Protein AF-A0A967TKY0-F1 (afdb_monomer_lite)

Structure (mmCIF,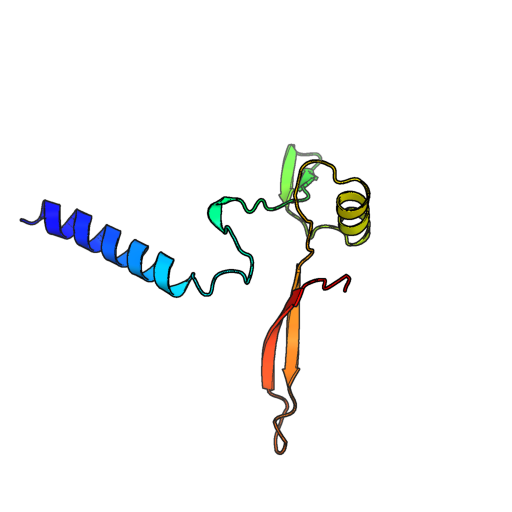 N/CA/C/O backbone):
data_AF-A0A967TKY0-F1
#
_entry.id   AF-A0A967TKY0-F1
#
loop_
_atom_site.group_PDB
_atom_site.id
_atom_site.type_symbol
_atom_site.label_atom_id
_atom_site.label_alt_id
_atom_site.label_comp_id
_atom_site.label_asym_id
_atom_site.label_entity_id
_atom_site.label_seq_id
_atom_site.pdbx_PDB_ins_code
_atom_site.Cartn_x
_atom_site.Cartn_y
_atom_site.Cartn_z
_atom_site.occupancy
_atom_site.B_iso_or_equiv
_atom_site.auth_seq_id
_atom_site.auth_comp_id
_atom_site.auth_asym_id
_atom_site.auth_atom_id
_atom_site.pdbx_PDB_model_num
ATOM 1 N N . LEU A 1 1 ? -23.925 -9.066 -35.452 1.00 55.72 1 LEU A N 1
ATOM 2 C CA . LEU A 1 1 ? -22.458 -9.279 -35.516 1.00 55.72 1 LEU A CA 1
ATOM 3 C C . LEU A 1 1 ? -21.670 -8.078 -34.988 1.00 55.72 1 LEU A C 1
ATOM 5 O O . LEU A 1 1 ? -20.872 -8.265 -34.083 1.00 55.72 1 LEU A O 1
ATOM 9 N N . THR A 1 2 ? -21.951 -6.852 -35.435 1.00 62.03 2 THR A N 1
ATOM 10 C CA . THR A 1 2 ? -21.250 -5.621 -35.002 1.00 62.03 2 THR A CA 1
ATOM 11 C C . THR A 1 2 ? -21.340 -5.332 -33.494 1.00 62.03 2 THR A C 1
ATOM 13 O O . THR A 1 2 ? -20.351 -4.940 -32.889 1.00 62.03 2 THR A O 1
ATOM 16 N N . LEU A 1 3 ? -22.489 -5.607 -32.860 1.00 59.66 3 LEU A N 1
ATOM 17 C CA . LEU A 1 3 ? -22.672 -5.479 -31.403 1.00 59.66 3 LEU A CA 1
ATOM 18 C C . LEU A 1 3 ? -21.783 -6.441 -30.599 1.00 59.66 3 LEU A C 1
ATOM 20 O O . LEU A 1 3 ? -21.1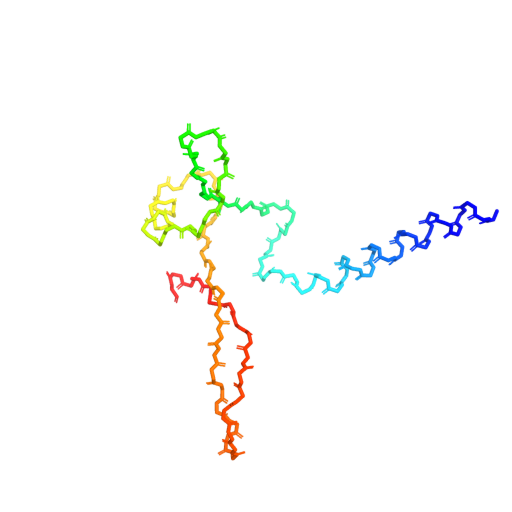34 -6.026 -29.645 1.00 59.66 3 LEU A O 1
ATOM 24 N N . GLY A 1 4 ? -21.705 -7.710 -31.011 1.00 60.53 4 GLY A N 1
ATOM 25 C CA . GLY A 1 4 ? -20.847 -8.705 -30.359 1.00 60.53 4 GLY A CA 1
ATOM 26 C C . GLY A 1 4 ? -19.359 -8.386 -30.513 1.00 60.53 4 GLY A C 1
ATOM 27 O O . GLY A 1 4 ? -18.593 -8.614 -29.585 1.00 60.53 4 GLY A O 1
ATOM 28 N N . LEU A 1 5 ? -18.965 -7.787 -31.644 1.00 68.06 5 LEU A N 1
ATOM 29 C CA . LEU A 1 5 ? -17.599 -7.313 -31.866 1.00 68.06 5 LEU A CA 1
ATOM 30 C C . LEU A 1 5 ? -17.266 -6.085 -31.004 1.00 68.06 5 LEU A C 1
ATOM 32 O O . LEU A 1 5 ? -16.172 -6.005 -30.459 1.00 68.06 5 LEU A O 1
ATOM 36 N N . GLY A 1 6 ? -18.209 -5.151 -30.843 1.00 66.94 6 GLY A N 1
ATOM 37 C CA . GLY A 1 6 ? -18.034 -3.975 -29.984 1.00 66.94 6 GLY A CA 1
ATOM 38 C C . GLY A 1 6 ? -17.898 -4.339 -28.503 1.00 66.94 6 GLY A C 1
ATOM 39 O O . GLY A 1 6 ? -17.007 -3.841 -27.814 1.00 66.94 6 GLY A O 1
ATOM 40 N N . ILE A 1 7 ? -18.735 -5.264 -28.029 1.00 72.44 7 ILE A N 1
ATOM 41 C CA . ILE A 1 7 ? -18.686 -5.769 -26.651 1.00 72.44 7 ILE A CA 1
ATOM 42 C C . ILE A 1 7 ? -17.432 -6.633 -26.452 1.00 72.44 7 ILE A C 1
ATOM 44 O O . ILE A 1 7 ? -16.644 -6.371 -25.548 1.00 72.44 7 ILE A O 1
ATOM 48 N N . GLY A 1 8 ? -17.190 -7.603 -27.338 1.00 67.31 8 GLY A N 1
ATOM 49 C CA . GLY A 1 8 ? -16.045 -8.511 -27.254 1.00 67.31 8 GLY A CA 1
ATOM 50 C C . GLY A 1 8 ? -14.694 -7.811 -27.410 1.00 67.31 8 GLY A C 1
ATOM 51 O O . GLY A 1 8 ? -13.755 -8.144 -26.693 1.00 67.31 8 GLY A O 1
ATOM 52 N N . GLY A 1 9 ? -14.594 -6.807 -28.285 1.00 73.12 9 GLY A N 1
ATOM 53 C CA . GLY A 1 9 ? -13.388 -5.997 -28.464 1.00 73.12 9 GLY A CA 1
ATOM 54 C C . GLY A 1 9 ? -13.064 -5.170 -27.223 1.00 73.12 9 GLY A C 1
ATOM 55 O O . GLY A 1 9 ? -11.933 -5.203 -26.743 1.00 73.12 9 GLY A O 1
ATOM 56 N N . THR A 1 10 ? -14.071 -4.520 -26.633 1.00 68.38 10 THR A N 1
ATOM 57 C CA . THR A 1 10 ? -13.901 -3.772 -25.378 1.00 68.38 10 THR A CA 1
ATOM 58 C C . THR A 1 10 ? -13.498 -4.711 -24.234 1.00 68.38 10 THR A C 1
ATOM 60 O O . THR A 1 10 ? -12.500 -4.466 -23.558 1.00 68.38 10 THR A O 1
ATOM 63 N N . SER A 1 11 ? -14.188 -5.844 -24.061 1.00 69.94 11 SER A N 1
ATOM 64 C CA . SER A 1 11 ? -13.856 -6.844 -23.035 1.00 69.94 11 SER A CA 1
ATOM 65 C C . SER A 1 11 ? -12.486 -7.497 -23.239 1.00 69.94 11 SER A C 1
ATOM 67 O O . SER A 1 11 ? -11.825 -7.799 -22.253 1.00 69.94 11 SER A O 1
ATOM 69 N N . SER A 1 12 ? -12.025 -7.686 -24.480 1.00 68.38 12 SER A N 1
ATOM 70 C CA . SER A 1 12 ? -10.698 -8.255 -24.771 1.00 68.38 12 SER A CA 1
ATOM 71 C C . SER A 1 12 ? -9.576 -7.284 -24.419 1.00 68.38 12 SER A C 1
ATOM 73 O O . SER A 1 12 ? -8.553 -7.707 -23.889 1.00 68.38 12 SER A O 1
ATOM 75 N N . VAL A 1 13 ? -9.782 -5.982 -24.643 1.00 70.12 13 VAL A N 1
ATOM 76 C CA . VAL A 1 13 ? -8.844 -4.940 -24.202 1.00 70.12 13 VAL A CA 1
ATOM 77 C C . VAL A 1 13 ? -8.770 -4.920 -22.676 1.00 70.12 13 VAL A C 1
ATOM 79 O O . VAL A 1 13 ? -7.679 -5.057 -22.128 1.00 70.12 13 VAL A O 1
ATOM 82 N N . PHE A 1 14 ? -9.905 -4.850 -21.971 1.00 64.12 14 PHE A N 1
ATOM 83 C CA . PHE A 1 14 ? -9.906 -4.892 -20.501 1.00 64.12 14 PHE A CA 1
ATOM 84 C C . PHE A 1 14 ? -9.397 -6.227 -19.939 1.00 64.12 14 PHE A C 1
ATOM 86 O O . PHE A 1 14 ? -8.731 -6.231 -18.909 1.00 64.12 14 PHE A O 1
ATOM 93 N N . GLY A 1 15 ? -9.637 -7.344 -20.626 1.00 62.12 15 GLY A N 1
ATOM 94 C CA . GLY A 1 15 ? -9.095 -8.656 -20.281 1.00 62.12 15 GLY A CA 1
ATOM 95 C C . GLY A 1 15 ? -7.575 -8.710 -20.428 1.00 62.12 15 GLY A C 1
ATOM 96 O O . GLY A 1 15 ? -6.890 -9.151 -19.509 1.00 62.12 15 GLY A O 1
ATOM 97 N N . ALA A 1 16 ? -7.025 -8.192 -21.528 1.00 62.34 16 ALA A N 1
ATOM 98 C CA . ALA A 1 16 ? -5.583 -8.075 -21.721 1.00 62.34 16 ALA A CA 1
ATOM 99 C C . ALA A 1 16 ? -4.952 -7.149 -20.669 1.00 62.34 16 ALA A C 1
ATOM 101 O O . ALA A 1 16 ? -3.971 -7.535 -20.040 1.00 62.34 16 ALA A O 1
ATOM 102 N N . PHE A 1 17 ? -5.557 -5.989 -20.390 1.00 60.88 17 PHE A N 1
ATOM 103 C CA . PHE A 1 17 ? -5.118 -5.100 -19.309 1.00 60.88 17 PHE A CA 1
ATOM 104 C C . PHE A 1 17 ? -5.165 -5.785 -17.943 1.00 60.88 17 PHE A C 1
ATOM 106 O O . PHE A 1 17 ? -4.197 -5.713 -17.199 1.00 60.88 17 PHE A O 1
ATOM 113 N N . HIS A 1 18 ? -6.240 -6.501 -17.623 1.00 59.12 18 HIS A N 1
ATOM 114 C CA . HIS A 1 18 ? -6.358 -7.253 -16.376 1.00 59.12 18 HIS A CA 1
ATOM 115 C C . HIS A 1 18 ? -5.309 -8.374 -16.268 1.00 59.12 18 HIS A C 1
A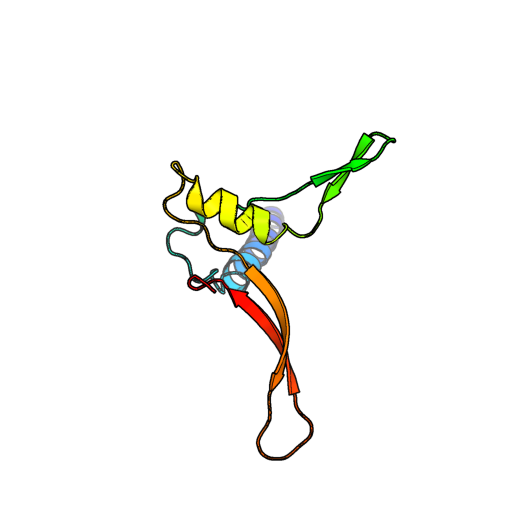TOM 117 O O . HIS A 1 18 ? -4.819 -8.656 -15.179 1.00 59.12 18 HIS A O 1
ATOM 123 N N . THR A 1 19 ? -4.931 -8.997 -17.388 1.00 59.53 19 THR A N 1
ATOM 124 C CA . THR A 1 19 ? -3.942 -10.088 -17.423 1.00 59.53 19 THR A CA 1
ATOM 125 C C . THR A 1 19 ? -2.504 -9.564 -17.344 1.00 59.53 19 THR A C 1
ATOM 127 O O . THR A 1 19 ? -1.685 -10.144 -16.642 1.00 59.53 19 THR A O 1
ATOM 130 N N . VAL A 1 20 ? -2.203 -8.439 -18.000 1.00 58.41 20 VAL A N 1
ATOM 131 C CA . VAL A 1 20 ? -0.872 -7.800 -17.996 1.00 58.41 20 VAL A CA 1
ATOM 132 C C . VAL A 1 20 ? -0.629 -7.010 -16.707 1.00 58.41 20 VAL A C 1
ATOM 134 O O . VAL A 1 20 ? 0.469 -7.041 -16.161 1.00 58.41 20 VAL A O 1
ATOM 137 N N . TYR A 1 21 ? -1.656 -6.353 -16.163 1.00 53.88 21 TYR A N 1
ATOM 138 C CA . TYR A 1 21 ? -1.580 -5.666 -14.868 1.00 53.88 21 TYR A CA 1
ATOM 139 C C . TYR A 1 21 ? -1.619 -6.645 -13.680 1.00 53.88 21 TYR A C 1
ATOM 141 O O . TYR A 1 21 ? -1.343 -6.265 -12.547 1.00 53.88 21 TYR A O 1
ATOM 149 N N . ARG A 1 22 ? -1.878 -7.932 -13.951 1.00 48.09 22 ARG A N 1
ATOM 150 C CA . ARG A 1 22 ? -1.579 -9.065 -13.067 1.00 48.09 22 ARG A CA 1
ATOM 151 C C . ARG A 1 22 ? -0.118 -9.533 -13.166 1.00 48.09 22 ARG A C 1
ATOM 153 O O . ARG A 1 22 ? 0.174 -10.703 -12.927 1.00 48.09 22 ARG A O 1
ATOM 160 N N . ALA A 1 23 ? 0.834 -8.609 -13.291 1.00 47.88 23 ALA A N 1
ATOM 161 C CA . ALA A 1 23 ? 1.954 -8.680 -12.353 1.00 47.88 23 ALA A CA 1
ATOM 162 C C . ALA A 1 23 ? 1.339 -8.486 -10.958 1.00 47.88 23 ALA A C 1
ATOM 164 O O . ALA A 1 23 ? 1.303 -7.375 -10.434 1.00 47.88 23 ALA A O 1
ATOM 165 N N . ALA A 1 24 ? 0.669 -9.538 -10.467 1.00 53.00 24 ALA A N 1
ATOM 166 C CA . ALA A 1 24 ? -0.128 -9.497 -9.264 1.00 53.00 24 ALA A CA 1
ATOM 167 C C . ALA A 1 24 ? 0.792 -8.922 -8.203 1.00 53.00 24 ALA A C 1
ATOM 169 O O . ALA A 1 24 ? 1.914 -9.410 -8.043 1.00 53.00 24 ALA A O 1
ATOM 170 N N . LEU A 1 25 ? 0.343 -7.856 -7.533 1.00 58.12 25 LEU A N 1
ATOM 171 C CA . LEU A 1 25 ? 0.962 -7.483 -6.271 1.00 58.12 25 LEU A CA 1
ATOM 172 C C . LEU A 1 25 ? 1.202 -8.802 -5.521 1.00 58.12 25 LEU A C 1
ATOM 174 O O . LEU A 1 25 ? 0.271 -9.612 -5.520 1.00 58.12 25 LEU A O 1
ATOM 178 N N . PRO A 1 26 ? 2.422 -9.072 -5.028 1.00 68.75 26 PRO A N 1
ATOM 179 C CA . PRO A 1 26 ? 2.848 -10.396 -4.567 1.00 68.75 26 PRO A CA 1
ATOM 180 C C . PRO A 1 26 ? 2.178 -10.765 -3.232 1.00 68.75 26 PRO A C 1
ATOM 182 O O . PRO A 1 26 ? 2.830 -11.046 -2.233 1.00 68.75 26 PRO A O 1
ATOM 185 N N . PHE A 1 27 ? 0.852 -10.713 -3.209 1.00 71.81 27 PHE A N 1
ATOM 186 C CA . PHE A 1 27 ? -0.040 -10.932 -2.096 1.00 71.81 27 PHE A CA 1
ATOM 187 C C . PHE A 1 27 ? -1.106 -11.918 -2.567 1.00 71.81 27 PHE A C 1
ATOM 189 O O . PHE A 1 27 ? -1.722 -11.747 -3.625 1.00 71.81 27 PHE A O 1
ATOM 196 N N . GLU A 1 28 ? -1.303 -12.963 -1.774 1.00 70.44 28 GLU A N 1
ATOM 197 C CA . GLU A 1 28 ? -2.413 -13.892 -1.949 1.00 70.44 28 GLU A CA 1
ATOM 198 C C . GLU A 1 28 ? -3.750 -13.148 -1.760 1.00 70.44 28 GLU A C 1
ATOM 200 O O . GLU A 1 28 ? -3.803 -12.112 -1.094 1.00 70.44 28 GLU A O 1
ATOM 205 N N . ASP A 1 29 ? -4.828 -13.653 -2.366 1.00 77.25 29 ASP A N 1
ATOM 206 C CA . ASP A 1 29 ? -6.173 -13.056 -2.297 1.00 77.25 29 ASP A CA 1
ATOM 207 C C . ASP A 1 29 ? -6.255 -11.576 -2.740 1.00 77.25 29 ASP A C 1
ATOM 209 O O . ASP A 1 29 ? -6.735 -10.699 -2.016 1.00 77.25 29 ASP A O 1
ATOM 213 N N . GLY A 1 30 ? -5.798 -11.270 -3.961 1.00 74.69 30 GLY A N 1
ATOM 214 C CA . GLY A 1 30 ? -5.759 -9.897 -4.489 1.00 74.69 30 GLY A CA 1
ATOM 215 C C . GLY A 1 3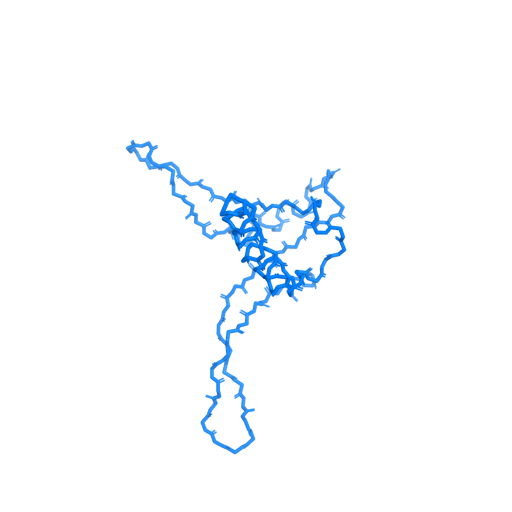0 ? -7.100 -9.137 -4.487 1.00 74.69 30 GLY A C 1
ATOM 216 O O . GLY A 1 30 ? -7.108 -7.908 -4.471 1.00 74.69 30 GLY A O 1
ATOM 217 N N . ASP A 1 31 ? -8.230 -9.843 -4.476 1.00 81.44 31 ASP A N 1
ATOM 218 C CA . ASP A 1 31 ? -9.588 -9.291 -4.379 1.00 81.44 31 ASP A CA 1
ATOM 219 C C . ASP A 1 31 ? -9.967 -8.821 -2.962 1.00 81.44 31 ASP A C 1
ATOM 221 O O . ASP A 1 31 ? -10.918 -8.056 -2.798 1.00 81.44 31 ASP A O 1
ATOM 225 N N . ARG A 1 32 ? -9.208 -9.230 -1.939 1.00 85.25 32 ARG A N 1
ATOM 226 C CA . ARG A 1 32 ? -9.415 -8.865 -0.527 1.00 85.25 32 ARG A CA 1
ATOM 227 C C . ARG A 1 32 ? -8.484 -7.746 -0.053 1.00 85.25 32 ARG A C 1
ATOM 229 O O . ARG A 1 32 ? -8.532 -7.354 1.115 1.00 85.25 32 ARG A O 1
ATOM 236 N N . LEU A 1 33 ? -7.643 -7.216 -0.941 1.00 87.06 33 LEU A N 1
ATOM 237 C CA . LEU A 1 33 ? -6.715 -6.136 -0.626 1.00 87.06 33 LEU A CA 1
ATOM 238 C C . LEU A 1 33 ? -7.437 -4.792 -0.514 1.00 87.06 33 LEU A C 1
ATOM 240 O O . LEU A 1 33 ? -8.195 -4.385 -1.392 1.00 87.06 33 LEU A O 1
ATOM 244 N N . VAL A 1 34 ? -7.123 -4.053 0.549 1.00 88.94 34 VAL A N 1
ATOM 245 C CA . VAL A 1 34 ? -7.577 -2.672 0.741 1.00 88.94 34 VAL A CA 1
ATOM 246 C C . VAL A 1 34 ? -6.386 -1.729 0.794 1.00 88.94 34 VAL A C 1
ATOM 248 O O . VAL A 1 34 ? -5.325 -2.059 1.321 1.00 88.94 34 VAL A O 1
ATOM 251 N N . ARG A 1 35 ? -6.565 -0.521 0.259 1.00 87.81 35 ARG A N 1
ATOM 252 C CA . ARG A 1 35 ? -5.536 0.519 0.260 1.00 87.81 35 ARG A CA 1
ATOM 253 C C . ARG A 1 35 ? -5.908 1.619 1.237 1.00 87.81 35 ARG A C 1
ATOM 255 O O . ARG A 1 35 ? -6.894 2.324 1.041 1.00 87.81 35 ARG A O 1
ATOM 262 N N . ILE A 1 36 ? -5.070 1.795 2.248 1.00 88.88 36 ILE A N 1
ATOM 263 C CA . ILE A 1 36 ? -5.207 2.867 3.231 1.00 88.88 36 ILE A CA 1
ATOM 264 C C . ILE A 1 36 ? -4.604 4.138 2.626 1.00 88.88 36 ILE A C 1
ATOM 266 O O . ILE A 1 36 ? -3.498 4.121 2.086 1.00 88.88 36 ILE A O 1
ATOM 270 N N . ARG A 1 37 ? -5.361 5.237 2.653 1.00 87.19 37 ARG A N 1
ATOM 271 C CA . ARG A 1 37 ? -4.946 6.539 2.121 1.00 87.19 37 ARG A CA 1
ATOM 272 C C . ARG A 1 37 ? -5.080 7.603 3.196 1.00 87.19 37 ARG A C 1
ATOM 274 O O . ARG A 1 37 ? -5.934 7.498 4.070 1.00 87.19 37 ARG A O 1
ATOM 281 N N . SER A 1 38 ? -4.237 8.622 3.098 1.00 86.12 38 SER A N 1
ATOM 282 C CA . SER A 1 38 ? -4.344 9.830 3.903 1.00 86.12 38 SER A CA 1
ATOM 283 C C . SER A 1 38 ? -4.808 10.964 2.998 1.00 86.12 38 SER A C 1
ATOM 285 O O . SER A 1 38 ? -4.374 11.058 1.845 1.00 86.12 38 SER A O 1
ATOM 287 N N . TYR A 1 39 ? -5.719 11.781 3.506 1.00 87.81 39 TYR A N 1
ATOM 288 C CA . TYR A 1 39 ? -6.233 12.952 2.816 1.00 87.81 39 TYR A CA 1
ATOM 289 C C . TYR A 1 39 ? -6.263 14.128 3.783 1.00 87.81 39 TYR A C 1
ATOM 291 O O . TYR A 1 39 ? -6.466 13.958 4.986 1.00 87.81 39 TYR A O 1
ATOM 299 N N . SER A 1 40 ? -6.027 15.321 3.255 1.00 85.19 40 SER A N 1
ATOM 300 C CA . SER A 1 40 ? -6.232 16.576 3.966 1.00 85.19 40 SER A CA 1
ATOM 301 C C . SER A 1 40 ? -7.328 17.346 3.260 1.00 85.19 40 SER A C 1
ATOM 303 O O . SER A 1 40 ? -7.474 17.259 2.043 1.00 85.19 40 SER A O 1
ATOM 305 N N . VAL A 1 41 ? -8.107 18.089 4.032 1.00 87.44 41 VAL A N 1
ATOM 306 C CA . VAL A 1 41 ? -9.109 19.008 3.498 1.00 87.44 41 VAL A CA 1
ATOM 307 C C . VAL A 1 41 ? -8.509 20.401 3.572 1.00 87.44 41 VAL A C 1
ATOM 309 O O . VAL A 1 41 ? -8.012 20.802 4.628 1.00 87.44 41 VAL A O 1
ATOM 312 N N . THR A 1 42 ? -8.487 21.121 2.455 1.00 85.75 42 THR A N 1
ATOM 313 C CA . THR A 1 42 ? -8.004 22.506 2.463 1.00 85.75 42 THR A CA 1
ATOM 314 C C . THR A 1 42 ? -9.029 23.439 3.095 1.00 85.75 42 THR A C 1
ATOM 316 O O . THR A 1 42 ? -10.185 23.045 3.264 1.00 85.75 42 THR A O 1
ATOM 319 N N . PRO A 1 43 ? -8.653 24.677 3.463 1.00 87.00 43 PRO A N 1
ATOM 320 C CA . PRO A 1 43 ? -9.613 25.649 3.984 1.00 87.00 43 PRO A CA 1
ATOM 321 C C . PRO A 1 43 ? -10.822 25.868 3.057 1.00 87.00 43 PRO A C 1
ATOM 323 O O . PRO A 1 43 ? -11.915 26.163 3.529 1.00 87.00 43 PRO A O 1
ATOM 326 N N . GLU A 1 44 ? -10.641 25.669 1.750 1.00 90.19 44 GLU A N 1
ATOM 327 C CA . GLU A 1 44 ? -11.665 25.776 0.704 1.00 90.19 44 GLU A CA 1
ATOM 328 C C . GLU A 1 44 ? -12.517 24.500 0.541 1.00 90.19 44 GLU A C 1
ATOM 330 O O . GLU A 1 44 ? -13.414 24.465 -0.298 1.00 90.19 44 GLU A O 1
ATOM 335 N N . GLY A 1 45 ? -12.257 23.453 1.331 1.00 88.19 45 GLY A N 1
ATOM 336 C CA . GLY A 1 45 ? -13.017 22.201 1.326 1.00 88.19 45 GLY A CA 1
ATOM 337 C C . GLY A 1 45 ? -12.543 21.152 0.315 1.00 88.19 45 GLY A C 1
ATOM 338 O O . GLY A 1 45 ? -13.211 20.136 0.145 1.00 88.19 45 GLY A O 1
ATOM 339 N N . GLU A 1 46 ? -11.409 21.362 -0.359 1.00 89.44 46 GLU A N 1
ATOM 340 C CA . GLU A 1 46 ? -10.891 20.420 -1.356 1.00 89.44 46 GLU A CA 1
ATOM 341 C C . GLU A 1 46 ? -10.111 19.276 -0.687 1.00 89.44 46 GLU A C 1
ATOM 343 O O . GLU A 1 46 ? -9.191 19.518 0.099 1.00 89.44 46 GLU A O 1
ATOM 348 N N . GLU A 1 47 ? -10.442 18.024 -1.020 1.00 88.56 47 GLU A N 1
ATOM 349 C CA . GLU A 1 47 ? -9.690 16.851 -0.567 1.00 88.56 47 GLU A CA 1
ATOM 350 C C . GLU A 1 47 ? -8.401 16.677 -1.378 1.00 88.56 47 GLU A C 1
ATOM 352 O O . GLU A 1 47 ? -8.419 16.459 -2.591 1.00 88.56 47 GLU A O 1
ATOM 357 N N . ARG A 1 48 ? -7.255 16.711 -0.696 1.00 83.50 48 ARG A N 1
ATOM 358 C CA . ARG A 1 48 ? -5.941 16.437 -1.279 1.00 83.50 48 ARG A CA 1
ATOM 359 C C . ARG A 1 48 ? -5.389 15.131 -0.734 1.00 83.50 48 ARG A C 1
ATOM 361 O O . ARG A 1 48 ? -5.133 14.994 0.460 1.00 83.50 48 ARG A O 1
ATOM 368 N N . VAL A 1 49 ? -5.166 14.172 -1.630 1.00 82.12 49 VAL A N 1
ATOM 369 C CA . VAL A 1 49 ? -4.478 12.917 -1.303 1.00 82.12 49 VAL A CA 1
ATOM 370 C C . VAL A 1 49 ? -2.978 13.183 -1.233 1.00 82.12 49 VAL A C 1
ATOM 372 O O . VAL A 1 49 ? -2.401 13.723 -2.176 1.00 82.12 49 VAL A O 1
ATOM 375 N N . TYR A 1 50 ? -2.338 12.767 -0.145 1.00 84.00 50 TYR A N 1
ATOM 376 C CA . TYR A 1 50 ? -0.891 12.878 0.027 1.00 84.00 50 TYR A CA 1
ATOM 377 C C . TYR A 1 50 ? -0.266 11.534 0.418 1.00 84.00 50 TYR A C 1
ATOM 379 O O . TYR A 1 50 ? -0.964 10.555 0.705 1.00 84.00 50 TYR A O 1
ATOM 387 N N . ASN A 1 51 ? 1.069 11.483 0.389 1.00 82.94 51 ASN A N 1
ATOM 388 C CA . ASN A 1 51 ? 1.825 10.292 0.769 1.00 82.94 51 ASN A CA 1
ATOM 389 C C . ASN A 1 51 ? 1.518 9.901 2.212 1.00 82.94 51 ASN A C 1
ATOM 391 O O . ASN A 1 51 ? 1.587 10.730 3.117 1.00 82.94 51 ASN A O 1
ATOM 395 N N . PHE A 1 52 ? 1.201 8.628 2.427 1.00 87.88 52 PHE A N 1
ATOM 396 C CA . PHE A 1 52 ? 0.876 8.139 3.757 1.00 87.88 52 PHE A CA 1
ATOM 397 C C . PHE A 1 52 ? 2.096 8.298 4.683 1.00 87.88 52 PHE A C 1
ATOM 399 O O . PHE A 1 52 ? 3.155 7.753 4.365 1.00 87.88 52 PHE A O 1
ATOM 406 N N . PRO A 1 53 ? 2.003 9.045 5.799 1.00 87.88 53 PRO A N 1
ATOM 407 C CA . PRO A 1 53 ? 3.169 9.294 6.636 1.00 87.88 53 PRO A CA 1
ATOM 408 C C . PRO A 1 53 ? 3.723 7.983 7.221 1.00 87.88 53 PRO A C 1
ATOM 410 O O . PRO A 1 53 ? 2.940 7.190 7.751 1.00 87.88 53 PRO A O 1
ATOM 413 N N . PRO A 1 54 ? 5.052 7.756 7.226 1.00 86.25 54 PRO A N 1
ATOM 414 C CA . PRO A 1 54 ? 5.631 6.510 7.741 1.00 86.25 54 PRO A CA 1
ATOM 415 C C . PRO A 1 54 ? 5.232 6.197 9.191 1.00 86.25 54 PRO A C 1
ATOM 417 O O . PRO A 1 54 ? 4.921 5.056 9.522 1.00 86.25 54 PRO A O 1
ATOM 420 N N . ARG A 1 55 ? 5.156 7.223 10.052 1.00 88.69 55 ARG A N 1
ATOM 421 C CA . ARG A 1 55 ? 4.709 7.076 11.451 1.00 88.69 55 ARG A CA 1
ATOM 422 C C . ARG A 1 55 ? 3.267 6.554 11.549 1.00 88.69 55 ARG A C 1
ATOM 424 O O . ARG A 1 55 ? 2.955 5.757 12.429 1.00 88.69 55 ARG A O 1
ATOM 431 N N . ASP A 1 56 ? 2.398 6.995 10.639 1.00 90.69 56 ASP A N 1
ATOM 432 C CA . ASP A 1 56 ? 0.989 6.621 10.637 1.00 90.69 56 ASP A CA 1
ATOM 433 C C . ASP A 1 56 ? 0.872 5.178 10.121 1.00 90.69 56 ASP A C 1
ATOM 435 O O . ASP A 1 56 ? 0.061 4.410 10.631 1.00 90.69 56 ASP A O 1
ATOM 439 N N . ALA A 1 57 ? 1.731 4.768 9.172 1.00 89.38 57 ALA A N 1
ATOM 440 C CA . ALA A 1 57 ? 1.789 3.387 8.683 1.00 89.38 57 ALA A CA 1
ATOM 441 C C . ALA A 1 57 ? 2.168 2.408 9.804 1.00 89.38 57 ALA A C 1
ATOM 443 O O . ALA A 1 57 ? 1.534 1.362 9.955 1.00 89.38 57 ALA A O 1
ATOM 444 N N . VAL A 1 58 ? 3.149 2.780 10.634 1.00 90.38 58 VAL A N 1
ATOM 445 C CA . VAL A 1 58 ? 3.530 2.015 11.831 1.00 90.38 58 VAL A CA 1
ATOM 446 C C . VAL A 1 58 ? 2.363 1.934 12.816 1.00 90.38 58 VAL A C 1
ATOM 448 O O . VAL A 1 58 ? 1.999 0.836 13.233 1.00 90.38 58 VAL A O 1
ATOM 451 N N . ALA A 1 59 ? 1.718 3.062 13.127 1.00 92.12 59 ALA A N 1
ATOM 452 C CA . ALA A 1 59 ? 0.599 3.093 14.068 1.00 92.12 59 ALA A CA 1
ATOM 453 C C . ALA A 1 59 ? -0.594 2.238 13.607 1.00 92.12 59 ALA A C 1
ATOM 455 O O . ALA A 1 59 ? -1.215 1.553 14.422 1.00 92.12 59 ALA A O 1
ATOM 456 N N . VAL A 1 60 ? -0.911 2.252 12.308 1.00 92.19 60 VAL A N 1
ATOM 457 C CA . VAL A 1 60 ? -1.949 1.394 11.723 1.00 92.19 60 VAL A CA 1
ATOM 458 C C . VAL A 1 60 ? -1.576 -0.075 11.883 1.00 92.19 60 VAL A C 1
ATOM 460 O O . VAL A 1 60 ? -2.408 -0.856 12.333 1.00 92.19 60 VAL A O 1
ATOM 463 N N . ARG A 1 61 ? -0.334 -0.455 11.564 1.00 90.38 61 ARG A N 1
ATOM 464 C CA . ARG A 1 61 ? 0.137 -1.841 11.689 1.00 90.38 61 ARG A CA 1
ATOM 465 C C . ARG A 1 61 ? 0.070 -2.347 13.132 1.00 90.38 61 ARG A C 1
ATOM 467 O O . ARG A 1 61 ? -0.409 -3.451 13.355 1.00 90.38 61 ARG A O 1
ATOM 474 N N . GLU A 1 62 ? 0.494 -1.541 14.104 1.00 92.50 62 GLU A N 1
ATOM 475 C CA . GLU A 1 62 ? 0.517 -1.912 15.529 1.00 92.50 62 GLU A CA 1
ATOM 476 C C . GLU A 1 62 ? -0.874 -2.009 16.166 1.00 92.50 62 GLU A C 1
ATOM 478 O O . GLU A 1 62 ? -1.092 -2.799 17.084 1.00 92.50 62 GLU A O 1
ATOM 483 N N . ARG A 1 63 ? -1.826 -1.189 15.707 1.00 94.12 63 ARG A N 1
ATOM 484 C CA . ARG A 1 63 ? -3.180 -1.110 16.284 1.00 94.12 63 ARG A CA 1
ATOM 485 C C . ARG A 1 63 ? -4.222 -1.884 15.483 1.00 94.12 63 ARG A C 1
ATOM 487 O O . ARG A 1 63 ? -5.387 -1.919 15.885 1.00 94.12 63 ARG A O 1
ATOM 494 N N . ASN A 1 64 ? -3.829 -2.481 14.362 1.00 92.56 64 ASN A N 1
ATOM 495 C CA . ASN A 1 64 ? -4.709 -3.260 13.507 1.00 92.56 64 ASN A CA 1
ATOM 496 C C . ASN A 1 64 ? -5.263 -4.486 14.253 1.00 92.56 64 ASN A C 1
ATOM 498 O O . ASN A 1 64 ? -4.529 -5.239 14.888 1.00 92.56 64 ASN A O 1
ATOM 502 N N . ARG A 1 65 ? -6.579 -4.692 14.150 1.00 92.94 65 ARG A N 1
ATOM 503 C CA . ARG A 1 65 ? -7.297 -5.863 14.687 1.00 92.94 65 ARG A CA 1
ATOM 504 C C . ARG A 1 65 ? -8.258 -6.491 13.675 1.00 92.94 65 ARG A C 1
ATOM 506 O O . ARG A 1 65 ? -8.959 -7.437 14.015 1.00 92.94 65 ARG A O 1
ATOM 513 N N . THR A 1 66 ? -8.346 -5.930 12.472 1.00 91.88 66 THR A N 1
ATOM 514 C CA . THR A 1 66 ? -9.386 -6.252 11.483 1.00 91.88 66 THR A CA 1
ATOM 515 C C . THR A 1 66 ? -8.813 -6.821 10.192 1.00 91.88 66 THR A C 1
ATOM 517 O O . THR A 1 66 ? -9.464 -7.644 9.557 1.00 91.88 66 THR A O 1
ATOM 520 N N . LEU A 1 67 ? -7.603 -6.411 9.804 1.00 91.00 67 LEU A N 1
ATOM 521 C CA . LEU A 1 67 ? -6.901 -6.910 8.624 1.00 91.00 67 LEU A CA 1
ATOM 522 C C . LEU A 1 67 ? -5.940 -8.034 9.024 1.00 91.00 67 LEU A C 1
ATOM 524 O O . LEU A 1 67 ? -5.315 -7.968 10.081 1.00 91.00 67 LEU A O 1
ATOM 528 N N . THR A 1 68 ? -5.757 -9.027 8.156 1.00 89.12 68 THR A N 1
ATOM 529 C CA . THR A 1 68 ? -4.794 -10.123 8.373 1.00 89.12 68 THR A CA 1
ATOM 530 C C . THR A 1 68 ? -3.341 -9.633 8.392 1.00 89.12 68 THR A C 1
ATOM 532 O O . THR A 1 68 ? -2.500 -10.224 9.060 1.00 89.12 68 THR A O 1
ATOM 535 N N . GLY A 1 69 ? -3.047 -8.525 7.709 1.00 87.00 69 GLY A N 1
ATOM 536 C CA . GLY A 1 69 ? -1.729 -7.901 7.682 1.00 87.00 69 GLY A CA 1
ATOM 537 C C . GLY A 1 69 ? -1.792 -6.472 7.150 1.00 87.00 69 GLY A C 1
ATOM 538 O O . GLY A 1 69 ? -2.781 -6.066 6.539 1.00 87.00 69 GLY A O 1
ATOM 539 N N . VAL A 1 70 ? -0.733 -5.703 7.406 1.00 89.25 70 VAL A N 1
ATOM 540 C CA . VAL A 1 70 ? -0.555 -4.341 6.888 1.00 89.25 70 VAL A CA 1
ATOM 541 C C . VAL A 1 70 ? 0.873 -4.206 6.383 1.00 89.25 70 VAL A C 1
ATOM 543 O O . VAL A 1 70 ? 1.823 -4.409 7.140 1.00 89.25 70 VAL A O 1
ATOM 546 N N . VAL A 1 71 ? 1.005 -3.827 5.116 1.00 87.56 71 VAL A N 1
ATOM 547 C CA . VAL A 1 71 ? 2.280 -3.554 4.448 1.00 87.56 71 VAL A CA 1
ATOM 548 C C . VAL A 1 71 ? 2.301 -2.106 3.976 1.00 87.56 71 VAL A C 1
ATOM 550 O O . VAL A 1 71 ? 1.281 -1.584 3.518 1.00 87.56 71 VAL A O 1
ATOM 553 N N . ALA A 1 72 ? 3.452 -1.450 4.094 1.00 89.19 72 ALA A N 1
ATOM 554 C CA . ALA A 1 72 ? 3.688 -0.148 3.489 1.00 89.19 72 ALA A CA 1
ATOM 555 C C . ALA A 1 72 ? 4.567 -0.315 2.247 1.00 89.19 72 ALA A C 1
ATOM 557 O O . ALA A 1 72 ? 5.416 -1.203 2.181 1.00 89.19 72 ALA A O 1
ATOM 558 N N . MET A 1 73 ? 4.326 0.532 1.253 1.00 86.00 73 MET A N 1
ATOM 559 C CA . MET A 1 73 ? 5.040 0.522 -0.017 1.00 86.00 73 MET A CA 1
ATOM 560 C C . MET A 1 73 ? 5.537 1.934 -0.299 1.00 86.00 73 MET A C 1
ATOM 562 O O . MET A 1 73 ? 4.767 2.885 -0.148 1.00 86.00 73 MET A O 1
ATOM 566 N N . ASP A 1 74 ? 6.787 2.055 -0.724 1.00 86.00 74 ASP A N 1
ATOM 567 C CA . ASP A 1 74 ? 7.396 3.314 -1.134 1.00 86.00 74 ASP A CA 1
ATOM 568 C C . ASP A 1 74 ? 8.020 3.173 -2.524 1.00 86.00 74 ASP A C 1
ATOM 570 O O . ASP A 1 74 ? 8.824 2.279 -2.788 1.00 86.00 74 ASP A O 1
ATOM 574 N N . GLY A 1 75 ? 7.592 4.031 -3.444 1.00 85.75 75 GLY A N 1
ATOM 575 C CA . GLY A 1 75 ? 8.036 4.005 -4.832 1.00 85.75 75 GLY A CA 1
ATOM 576 C C . GLY A 1 75 ? 9.263 4.885 -5.019 1.00 85.75 75 GLY A C 1
ATOM 577 O O . GLY A 1 75 ? 9.245 6.061 -4.670 1.00 85.75 75 GLY A O 1
ATOM 578 N N . GLY A 1 76 ? 10.307 4.341 -5.634 1.00 86.00 76 GLY A N 1
ATOM 579 C CA . GLY A 1 76 ? 11.560 5.045 -5.845 1.00 86.00 76 GLY A CA 1
ATOM 580 C C . GLY A 1 76 ? 12.224 4.717 -7.174 1.00 86.00 76 GLY A C 1
ATOM 581 O O . GLY A 1 76 ? 11.718 3.984 -8.028 1.00 86.00 76 GLY A O 1
ATOM 582 N N . SER A 1 77 ? 13.402 5.298 -7.363 1.00 88.50 77 SER A N 1
ATOM 583 C CA . SER A 1 77 ? 14.311 4.889 -8.423 1.00 88.50 77 SER A CA 1
ATOM 584 C C . SER A 1 77 ? 15.644 4.502 -7.837 1.00 88.50 77 SER A C 1
ATOM 586 O O . SER A 1 77 ? 16.219 5.254 -7.054 1.00 88.50 77 SER A O 1
ATOM 588 N N . LEU A 1 78 ? 16.134 3.348 -8.263 1.00 86.50 78 LEU A N 1
ATOM 589 C CA . LEU A 1 78 ? 17.419 2.815 -7.853 1.00 86.50 78 LEU A CA 1
ATOM 590 C C . LEU A 1 78 ? 18.390 2.923 -9.023 1.00 86.50 78 LEU A C 1
ATOM 592 O O . LEU A 1 78 ? 18.004 2.747 -10.178 1.00 86.50 78 LEU A O 1
ATOM 596 N N . ALA A 1 79 ? 19.643 3.240 -8.718 1.00 91.19 79 ALA A N 1
ATOM 597 C CA . ALA A 1 79 ? 20.736 3.150 -9.672 1.00 91.19 79 ALA A CA 1
ATOM 598 C C . ALA A 1 79 ? 21.373 1.763 -9.524 1.00 91.19 79 ALA A C 1
ATOM 600 O O . ALA A 1 79 ? 22.008 1.488 -8.506 1.00 91.19 79 ALA A O 1
ATOM 601 N N . LEU A 1 80 ? 21.172 0.887 -10.507 1.00 87.75 80 LEU A N 1
ATOM 602 C CA . LEU A 1 80 ? 21.760 -0.447 -10.529 1.00 87.75 80 LEU A CA 1
ATOM 603 C C . LEU A 1 80 ? 23.115 -0.411 -11.249 1.00 87.75 80 LEU A C 1
ATOM 605 O O . LEU A 1 80 ? 23.183 0.021 -12.404 1.00 87.75 80 LEU A O 1
ATOM 609 N N . PRO A 1 81 ? 24.204 -0.859 -10.602 1.00 86.19 81 PRO A N 1
ATOM 610 C CA . PRO A 1 81 ? 25.487 -1.015 -11.274 1.00 86.19 81 PRO A CA 1
ATOM 611 C C . PRO A 1 81 ? 25.401 -2.132 -12.321 1.00 86.19 81 PRO A C 1
ATOM 613 O O . PRO A 1 81 ? 25.047 -3.260 -11.990 1.00 86.19 81 PRO A O 1
ATOM 616 N N . THR A 1 82 ? 25.775 -1.849 -13.568 1.00 82.38 82 THR A N 1
ATOM 617 C CA . THR A 1 82 ? 25.744 -2.824 -14.677 1.00 82.38 82 THR A CA 1
ATOM 618 C C . THR A 1 82 ? 27.085 -3.539 -14.896 1.00 82.38 82 THR A C 1
ATOM 620 O O . THR A 1 82 ? 27.311 -4.139 -15.942 1.00 82.38 82 THR A O 1
ATOM 623 N N . GLY A 1 83 ? 27.996 -3.493 -13.916 1.00 76.56 83 GLY A N 1
ATOM 624 C CA . GLY A 1 83 ? 29.339 -4.086 -13.992 1.00 76.56 83 GLY A CA 1
ATOM 625 C C . GLY A 1 83 ? 30.328 -3.231 -14.790 1.00 76.56 83 GLY A C 1
ATOM 626 O O . GLY A 1 83 ? 31.311 -2.760 -14.227 1.00 76.56 83 GLY A O 1
ATOM 627 N N . GLU A 1 84 ? 30.034 -2.955 -16.059 1.00 73.94 84 GLU A N 1
ATO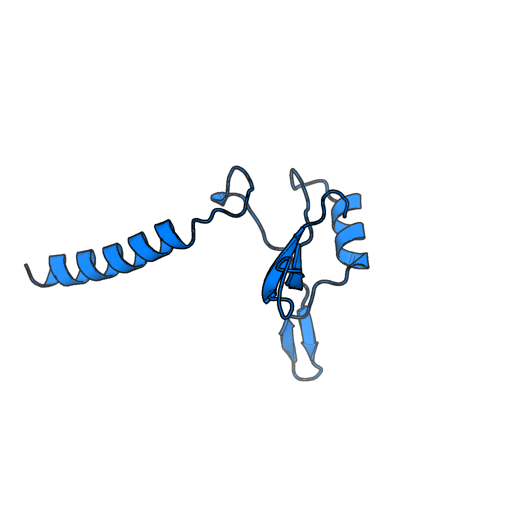M 628 C CA . GLU A 1 84 ? 30.797 -2.034 -16.910 1.00 73.94 84 GLU A CA 1
ATOM 629 C C . GLU A 1 84 ? 29.831 -1.027 -17.556 1.00 73.94 84 GLU A C 1
ATOM 631 O O . GLU A 1 84 ? 28.985 -1.392 -18.370 1.00 73.94 84 GLU A O 1
ATOM 636 N N . GLY A 1 85 ? 29.908 0.248 -17.157 1.00 80.75 85 GLY A N 1
ATOM 637 C CA . GLY A 1 85 ? 29.079 1.327 -17.711 1.00 80.75 85 GLY A CA 1
ATOM 638 C C . GLY A 1 85 ? 28.464 2.266 -16.671 1.00 80.75 85 GLY A C 1
ATOM 639 O O . GLY A 1 85 ? 28.680 2.134 -15.465 1.00 80.75 85 GLY A O 1
ATOM 640 N N . SER A 1 86 ? 27.709 3.258 -17.154 1.00 84.94 86 SER A N 1
ATOM 641 C CA . SER A 1 86 ? 26.927 4.155 -16.298 1.00 84.94 86 SER A CA 1
ATOM 642 C C . SER A 1 86 ? 25.779 3.387 -15.634 1.00 84.94 86 SER A C 1
ATOM 644 O O . SER A 1 86 ? 25.096 2.649 -16.345 1.00 84.94 86 SER A O 1
ATOM 646 N N . PRO A 1 87 ? 25.515 3.591 -14.329 1.00 87.00 87 PRO A N 1
ATOM 647 C CA . PRO A 1 87 ? 24.431 2.911 -13.631 1.00 87.00 87 PRO A CA 1
ATOM 648 C C . PRO A 1 87 ? 23.089 3.075 -14.342 1.00 87.00 87 PRO A C 1
ATOM 650 O O . PRO A 1 87 ? 22.711 4.184 -14.732 1.00 87.00 87 PRO A O 1
ATOM 653 N N . GLU A 1 88 ? 22.352 1.978 -14.465 1.00 91.25 88 GLU A N 1
ATOM 654 C CA . GLU A 1 88 ? 21.006 2.007 -15.016 1.00 91.25 88 GLU A CA 1
ATOM 655 C C . GLU A 1 88 ? 20.028 2.482 -13.942 1.00 91.25 88 GLU A C 1
ATOM 657 O O . GLU A 1 88 ? 20.019 1.978 -12.817 1.00 91.25 88 GLU A O 1
ATOM 662 N N . ARG A 1 89 ? 19.183 3.461 -14.277 1.00 89.38 89 ARG A N 1
ATOM 663 C CA . ARG A 1 89 ? 18.091 3.868 -13.394 1.00 89.38 89 ARG A CA 1
ATOM 664 C C . ARG A 1 89 ? 16.875 2.993 -13.629 1.00 89.38 89 ARG A C 1
ATOM 666 O O . ARG A 1 89 ? 16.225 3.104 -14.663 1.00 89.38 89 ARG A O 1
ATOM 673 N N . VAL A 1 90 ? 16.510 2.227 -12.613 1.00 88.56 90 VAL A N 1
ATOM 674 C CA . VAL A 1 90 ? 15.306 1.397 -12.623 1.00 88.56 90 VAL A CA 1
ATOM 675 C C . VAL A 1 90 ? 14.255 1.954 -11.676 1.00 88.56 90 VAL A C 1
ATOM 677 O O . VAL A 1 90 ? 14.571 2.495 -10.612 1.00 88.56 90 VAL A O 1
ATOM 680 N N . SER A 1 91 ? 12.987 1.825 -12.062 1.00 87.25 91 SER A N 1
ATOM 681 C CA . SER A 1 91 ? 11.872 2.053 -11.146 1.00 87.25 91 SER A CA 1
ATOM 682 C C . SER A 1 91 ? 11.761 0.861 -10.204 1.00 87.25 91 SER A C 1
ATOM 684 O O . SER A 1 91 ? 11.759 -0.284 -10.650 1.00 87.25 91 SER A O 1
ATOM 686 N N . ALA A 1 92 ? 11.685 1.138 -8.907 1.00 84.62 92 ALA A N 1
ATOM 687 C CA . ALA A 1 92 ? 11.571 0.122 -7.875 1.00 84.62 92 ALA A CA 1
ATOM 688 C C . ALA A 1 92 ? 10.505 0.526 -6.860 1.00 84.62 92 ALA A C 1
ATOM 690 O O . ALA A 1 92 ? 10.237 1.711 -6.657 1.00 84.62 92 ALA A O 1
ATOM 691 N N . VAL A 1 93 ? 9.915 -0.465 -6.203 1.00 84.62 93 VAL A N 1
ATOM 692 C CA . VAL A 1 93 ? 9.042 -0.254 -5.051 1.00 84.62 93 VAL A CA 1
ATOM 693 C C . VAL A 1 93 ? 9.676 -0.976 -3.875 1.00 84.62 93 VAL A C 1
ATOM 695 O O . VAL A 1 93 ? 9.828 -2.195 -3.908 1.00 84.62 93 VAL A O 1
ATOM 698 N N . GLY A 1 94 ? 10.067 -0.213 -2.858 1.00 82.44 94 GLY A N 1
ATOM 699 C CA . GLY A 1 94 ? 10.378 -0.757 -1.547 1.00 82.44 94 GLY A CA 1
ATOM 700 C C . GLY A 1 94 ? 9.077 -1.188 -0.888 1.00 82.44 94 GLY A C 1
ATOM 701 O O . GLY A 1 94 ? 8.105 -0.434 -0.860 1.00 82.44 94 GLY A O 1
ATOM 702 N N . VAL A 1 95 ? 9.037 -2.413 -0.388 1.00 83.19 95 VAL A N 1
ATOM 703 C CA . VAL A 1 95 ? 7.909 -2.935 0.380 1.00 83.19 95 VAL A CA 1
ATOM 704 C C . VAL A 1 95 ? 8.426 -3.262 1.762 1.00 83.19 95 VAL A C 1
ATOM 706 O O . VAL A 1 95 ? 9.477 -3.879 1.881 1.00 83.19 95 VAL A O 1
ATOM 709 N N . THR A 1 96 ? 7.711 -2.847 2.805 1.00 77.69 96 THR A N 1
ATOM 710 C CA . THR A 1 96 ? 8.150 -3.166 4.161 1.00 77.69 96 THR A CA 1
ATOM 711 C C . THR A 1 96 ? 8.098 -4.673 4.368 1.00 77.69 96 THR A C 1
ATOM 713 O O . THR A 1 96 ? 6.999 -5.229 4.432 1.00 77.69 96 THR A O 1
ATOM 716 N N . GLU A 1 97 ? 9.240 -5.317 4.577 1.00 65.56 97 GLU A N 1
ATOM 717 C CA . GLU A 1 97 ? 9.306 -6.656 5.168 1.00 65.56 97 GLU A CA 1
ATOM 718 C C . GLU A 1 97 ? 9.574 -6.508 6.666 1.00 65.56 97 GLU A C 1
ATOM 720 O O . GLU A 1 97 ? 10.673 -6.672 7.185 1.00 65.56 97 GLU A O 1
ATOM 725 N N . GLY A 1 98 ? 8.600 -5.912 7.347 1.00 41.38 98 GLY A N 1
ATOM 726 C CA . GLY A 1 98 ? 8.966 -5.077 8.483 1.00 41.38 98 GLY A CA 1
ATOM 727 C C . GLY A 1 98 ? 9.661 -3.781 8.037 1.00 41.38 98 GLY A C 1
ATOM 728 O O . GLY A 1 98 ? 9.162 -2.768 8.518 1.00 41.38 98 GLY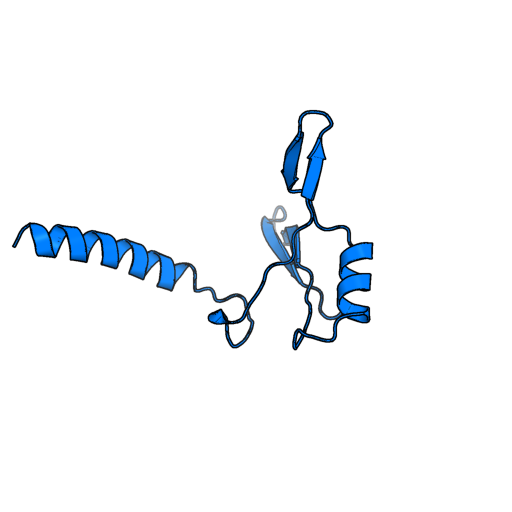 A O 1
ATOM 729 N N . TRP A 1 99 ? 10.658 -3.791 7.120 1.00 37.50 99 TRP A N 1
ATOM 730 C CA . TRP A 1 99 ? 11.252 -2.682 6.328 1.00 37.50 99 TRP A CA 1
ATOM 731 C C . TRP A 1 99 ? 11.978 -3.182 5.073 1.00 37.50 99 TRP A C 1
ATOM 733 O O . TRP A 1 99 ? 12.844 -4.066 5.219 1.00 37.50 99 TRP A O 1
#

Sequence (99 aa):
LTLGLGIGGTSSVFGAFHTVYRAALPFEDGDRLVRIRSYSVTPEGEERVYNFPPRDAVAVRERNRTLTGVVAMDGGSLALPTGEGSPERVSAVGVTEGW

Radius of gyration: 19.92 Å; chains: 1; bounding box: 54×40×52 Å

Secondary structure (DSSP, 8-state):
-HHHHHHHHHHHHHHHHHHHTTS--S-S-GGG-----EEEE-TTS-EEEEPPPHHHHHHHHHH-SSSS----EEEEEEEE--SSSSPEEEEEEEE-S--

pLDDT: mean 78.83, std 13.18, range [37.5, 94.12]

Foldseek 3Di:
DVVCCVVVVVVVVVVVVVVVVVVPPPDPPSVPDDDDWDWDQDPVGDTDTDDDDPVVQVVCQVPDDDDPGGKDKDWDWDFDDPVDDGTDIDIDIDIPPCD